Protein AF-A0A2S3QEW6-F1 (afdb_monomer_lite)

pLDDT: mean 82.01, std 15.9, range [31.94, 92.88]

Secondary structure (DSSP, 8-state):
--------S-TTEEEEEEE-TTT--EEEEEEEHHHHHHHHHH--S-HHHHHHHHHHHHHHH--S--STTS-EEE-TTTGGGTS--

Sequence (85 aa):
MAIRVNVSADTQWLRVAVQDPNSGQERWVQIDRAALNLIMQEDPRPPEIILDVVAERAMKRMPVANSEDGARVITPHNLELVWPK

Foldseek 3Di:
DDFDFDDDPPNQWTWGWDQDPVPRDTAIEIEGPVLLVVCVVVDVDDSVVVVVQLVVQLVVQPVFDPDPVRYNYHDPVCSCSRDPD

Radius of gyration: 12.16 Å; chains: 1; bounding box: 32×28×30 Å

Structure (mmCIF, N/CA/C/O backbone):
data_AF-A0A2S3QEW6-F1
#
_entry.id   AF-A0A2S3QEW6-F1
#
loop_
_atom_site.group_PDB
_atom_site.id
_atom_site.type_symbol
_atom_site.label_atom_id
_atom_site.label_alt_id
_atom_site.label_comp_id
_atom_site.label_asym_id
_atom_site.label_entity_id
_atom_site.label_seq_id
_atom_site.pdbx_PDB_ins_code
_atom_site.Cartn_x
_atom_site.Cartn_y
_atom_site.Cartn_z
_atom_site.occupancy
_atom_site.B_iso_or_equiv
_atom_site.auth_seq_id
_atom_site.auth_comp_id
_atom_site.auth_asym_id
_atom_site.auth_atom_id
_atom_site.pdbx_PDB_model_num
ATOM 1 N N . MET A 1 1 ? 2.056 17.818 1.153 1.00 33.72 1 MET A N 1
ATOM 2 C CA . MET A 1 1 ? 1.752 17.346 -0.216 1.00 33.72 1 MET A CA 1
ATOM 3 C C . MET A 1 1 ? 0.302 16.886 -0.193 1.00 33.72 1 MET A C 1
ATOM 5 O O . MET A 1 1 ? -0.055 16.222 0.765 1.00 33.72 1 MET A O 1
ATOM 9 N N . ALA A 1 2 ? -0.563 17.332 -1.108 1.00 31.94 2 ALA A N 1
ATOM 10 C CA . ALA A 1 2 ? -1.992 16.999 -1.063 1.00 31.94 2 ALA A CA 1
ATOM 11 C C . ALA A 1 2 ? -2.293 15.852 -2.038 1.00 31.94 2 ALA A C 1
ATOM 13 O O . ALA A 1 2 ? -2.052 15.996 -3.237 1.00 31.94 2 ALA A O 1
ATOM 14 N N . ILE A 1 3 ? -2.805 14.730 -1.527 1.00 43.31 3 ILE A N 1
ATOM 15 C CA . ILE A 1 3 ? -3.220 13.574 -2.332 1.00 43.31 3 ILE A CA 1
ATOM 16 C C . ILE A 1 3 ? -4.450 13.977 -3.159 1.00 43.31 3 ILE A C 1
ATOM 18 O O . ILE A 1 3 ? -5.477 14.370 -2.606 1.00 43.31 3 ILE A O 1
ATOM 22 N N . ARG A 1 4 ? -4.366 13.894 -4.492 1.00 37.75 4 ARG A N 1
ATOM 23 C CA . ARG A 1 4 ? -5.518 14.088 -5.387 1.00 37.75 4 ARG A CA 1
ATOM 24 C C . ARG A 1 4 ? -6.160 12.734 -5.677 1.00 37.75 4 ARG A C 1
ATOM 26 O O . ARG A 1 4 ? -5.624 11.952 -6.454 1.00 37.75 4 ARG A O 1
ATOM 33 N N . VAL A 1 5 ? -7.308 12.464 -5.059 1.00 41.97 5 VAL A N 1
ATOM 34 C CA . VAL A 1 5 ? -8.094 11.248 -5.314 1.00 41.97 5 VAL A CA 1
ATOM 35 C C . VAL A 1 5 ? -8.932 11.466 -6.576 1.00 41.97 5 VAL A C 1
ATOM 37 O O . VAL A 1 5 ? -9.890 12.234 -6.561 1.00 41.97 5 VAL A O 1
ATOM 40 N N . ASN A 1 6 ? -8.556 10.824 -7.684 1.00 39.53 6 ASN A N 1
ATOM 41 C CA . ASN A 1 6 ? -9.323 10.868 -8.930 1.00 39.53 6 ASN A CA 1
ATOM 42 C C . ASN A 1 6 ? -10.358 9.729 -8.914 1.00 39.53 6 ASN A C 1
ATOM 44 O O . ASN A 1 6 ? -9.989 8.557 -8.835 1.00 39.53 6 ASN A O 1
ATOM 48 N N . VAL A 1 7 ? -11.649 10.069 -8.920 1.00 43.66 7 VAL A N 1
ATOM 49 C CA . VAL A 1 7 ? -12.760 9.108 -8.813 1.00 43.66 7 VAL A CA 1
ATOM 50 C C . VAL A 1 7 ? -12.952 8.417 -10.169 1.00 43.66 7 VAL A C 1
ATOM 52 O O . VAL A 1 7 ? -13.661 8.917 -11.035 1.00 43.66 7 VAL A O 1
ATOM 55 N N . SER A 1 8 ? -12.263 7.291 -10.371 1.00 40.69 8 SER A N 1
ATOM 56 C CA . SER A 1 8 ? -12.468 6.386 -11.512 1.00 40.69 8 SER A CA 1
ATOM 57 C C . SER A 1 8 ? -13.674 5.466 -11.271 1.00 40.69 8 SER A C 1
ATOM 59 O O . SER A 1 8 ? -14.000 5.157 -10.125 1.00 40.69 8 SER A O 1
ATOM 61 N N . ALA A 1 9 ? -14.320 5.023 -12.354 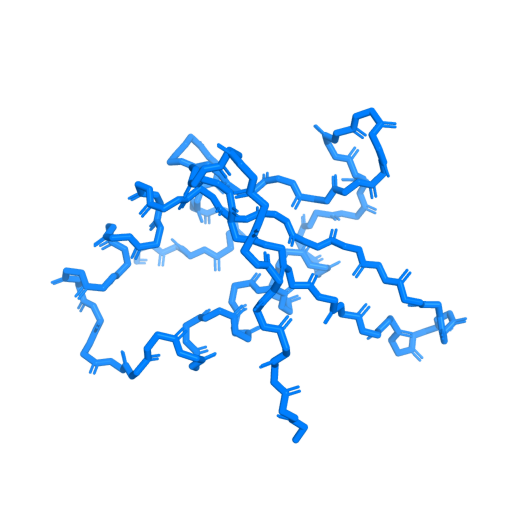1.00 46.28 9 ALA A N 1
ATOM 62 C CA . ALA A 1 9 ? -15.553 4.227 -12.371 1.00 46.28 9 ALA A CA 1
ATOM 63 C C . ALA A 1 9 ? -15.438 2.822 -11.734 1.00 46.28 9 ALA A C 1
ATOM 65 O O . ALA A 1 9 ? -16.464 2.215 -11.442 1.00 46.28 9 ALA A O 1
ATOM 66 N N . ASP A 1 10 ? -14.223 2.348 -11.438 1.00 54.50 10 ASP A N 1
ATOM 67 C CA . ASP A 1 10 ? -13.976 1.210 -10.546 1.00 54.50 10 ASP A CA 1
ATOM 68 C C . ASP A 1 10 ? -13.651 1.721 -9.141 1.00 54.50 10 ASP A C 1
ATOM 70 O O . ASP A 1 10 ? -12.499 1.987 -8.787 1.00 54.50 10 ASP A O 1
ATOM 74 N N . THR A 1 11 ? -14.681 1.859 -8.305 1.00 63.09 11 THR A N 1
ATOM 75 C CA . THR A 1 11 ? -14.540 2.379 -6.937 1.00 63.09 11 THR A CA 1
ATOM 76 C C . THR A 1 11 ? -13.696 1.489 -6.023 1.00 63.09 11 THR A C 1
ATOM 78 O O . THR A 1 11 ? -13.416 1.900 -4.902 1.00 63.09 11 THR A O 1
ATOM 81 N N . GLN A 1 12 ? -13.306 0.284 -6.449 1.00 82.19 12 GLN A N 1
ATOM 82 C CA . GLN A 1 12 ? -12.573 -0.683 -5.627 1.00 82.19 12 GLN A CA 1
ATOM 83 C C . GLN A 1 12 ? -11.137 -0.240 -5.308 1.00 82.19 12 GLN A C 1
ATOM 85 O O . GLN A 1 12 ? -10.638 -0.535 -4.222 1.00 82.19 12 GLN A O 1
ATOM 90 N N . TRP A 1 13 ? -10.489 0.499 -6.212 1.00 86.94 13 TRP A N 1
ATOM 91 C CA . TRP A 1 13 ? -9.062 0.806 -6.114 1.00 86.94 13 TRP A CA 1
ATOM 92 C C . TRP A 1 13 ? -8.802 2.281 -5.817 1.00 86.94 13 TRP A C 1
ATOM 94 O O . TRP A 1 13 ? -9.272 3.175 -6.519 1.00 86.94 13 TRP A O 1
ATOM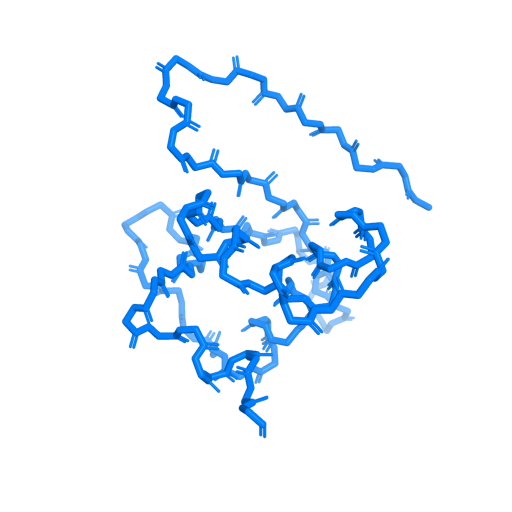 104 N N . LEU A 1 14 ? -7.979 2.539 -4.806 1.00 88.44 14 LEU A N 1
ATOM 105 C CA . LEU A 1 14 ? -7.431 3.858 -4.510 1.00 88.44 14 LEU A CA 1
ATOM 106 C C . LEU A 1 14 ? -6.030 3.962 -5.117 1.00 88.44 14 LEU A C 1
ATOM 108 O O . LEU A 1 14 ? -5.137 3.210 -4.736 1.00 88.44 14 LEU A O 1
ATOM 112 N N . ARG A 1 15 ? -5.836 4.880 -6.071 1.00 88.44 15 ARG A N 1
ATOM 113 C CA . ARG A 1 15 ? -4.525 5.162 -6.680 1.00 88.44 15 ARG A CA 1
ATOM 114 C C . ARG A 1 15 ? -3.808 6.281 -5.927 1.00 88.44 15 ARG A C 1
ATOM 116 O O . ARG A 1 15 ? -4.344 7.378 -5.799 1.00 88.44 15 ARG A O 1
ATOM 123 N N . VAL A 1 16 ? -2.579 6.007 -5.505 1.00 88.50 16 VAL A N 1
ATOM 124 C CA . VAL A 1 16 ? -1.659 6.951 -4.866 1.00 88.50 16 VAL A CA 1
ATOM 125 C C . VAL A 1 16 ? -0.409 7.072 -5.732 1.00 88.50 16 VAL A C 1
ATOM 127 O O . VAL A 1 16 ? 0.224 6.070 -6.072 1.00 88.50 16 VAL A O 1
ATOM 130 N N . ALA A 1 17 ? -0.069 8.303 -6.102 1.00 88.25 17 ALA A N 1
ATOM 131 C CA . ALA A 1 17 ? 1.211 8.622 -6.714 1.00 88.25 17 ALA A CA 1
ATOM 132 C C . ALA A 1 17 ? 2.284 8.740 -5.631 1.00 88.25 17 ALA A C 1
ATOM 134 O O . ALA A 1 17 ? 2.107 9.480 -4.663 1.00 88.25 17 ALA A O 1
ATOM 135 N N . VAL A 1 18 ? 3.403 8.047 -5.812 1.00 87.44 18 VAL A N 1
ATOM 136 C CA . VAL A 1 18 ? 4.565 8.133 -4.928 1.00 87.44 18 VAL A CA 1
ATOM 137 C C . VAL A 1 18 ? 5.776 8.513 -5.754 1.00 87.44 18 VAL A C 1
ATOM 139 O O . VAL A 1 18 ? 6.110 7.850 -6.736 1.00 87.44 18 VAL A O 1
ATOM 142 N N . GLN A 1 19 ? 6.459 9.573 -5.341 1.00 84.81 19 GLN A N 1
ATOM 143 C CA . GLN A 1 19 ? 7.718 9.956 -5.954 1.00 84.81 19 GLN A CA 1
ATOM 144 C C . GLN A 1 19 ? 8.831 9.054 -5.418 1.00 84.81 19 GLN A C 1
ATOM 146 O O . GLN A 1 19 ? 9.065 9.000 -4.211 1.00 84.81 19 GLN A O 1
ATOM 151 N N . ASP A 1 20 ? 9.513 8.327 -6.302 1.00 79.38 20 ASP A N 1
ATOM 152 C CA . ASP A 1 20 ? 10.681 7.540 -5.918 1.00 79.38 20 ASP A CA 1
ATOM 153 C C . ASP A 1 20 ? 11.865 8.487 -5.658 1.00 79.38 20 ASP A C 1
ATOM 155 O O . ASP A 1 20 ? 12.337 9.137 -6.597 1.00 79.38 20 ASP A O 1
ATOM 159 N N . PRO A 1 21 ? 12.384 8.572 -4.420 1.00 76.38 21 PRO A N 1
ATOM 160 C CA . PRO A 1 21 ? 13.469 9.491 -4.092 1.00 76.38 21 PRO A CA 1
ATOM 161 C C . PRO A 1 21 ? 14.782 9.149 -4.808 1.00 76.38 21 PRO A C 1
ATOM 163 O O . PRO A 1 21 ? 15.623 10.027 -4.971 1.00 76.38 21 PRO A O 1
ATOM 166 N N . ASN A 1 22 ? 14.969 7.898 -5.249 1.00 78.44 22 ASN A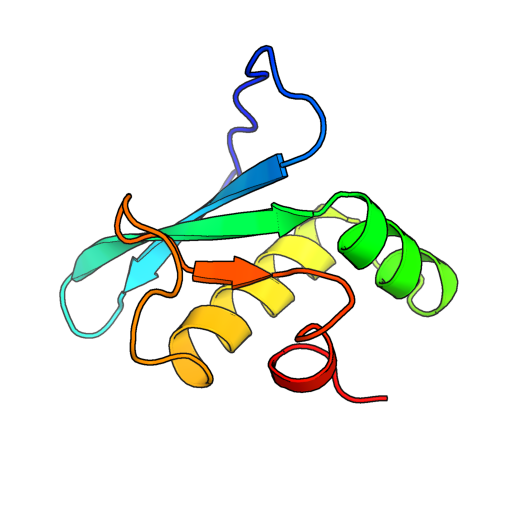 N 1
ATOM 167 C CA . ASN A 1 22 ? 16.207 7.467 -5.901 1.00 78.44 22 ASN A CA 1
ATOM 168 C C . ASN A 1 22 ? 16.211 7.743 -7.407 1.00 78.44 22 ASN A C 1
ATOM 170 O O . ASN A 1 22 ? 17.260 8.026 -7.978 1.00 78.44 22 ASN A O 1
ATOM 174 N N . SER A 1 23 ? 15.053 7.620 -8.062 1.00 78.06 23 SER A N 1
ATOM 175 C CA . SER A 1 23 ? 14.934 7.782 -9.518 1.00 78.06 23 SER A CA 1
ATOM 176 C C . SER A 1 23 ? 14.270 9.093 -9.941 1.00 78.06 23 SER A C 1
ATOM 178 O O . SER A 1 23 ? 14.305 9.437 -11.120 1.00 78.06 23 SER A O 1
ATOM 180 N N . GLY A 1 24 ? 13.639 9.815 -9.009 1.00 78.50 24 GLY A N 1
ATOM 181 C CA . GLY A 1 24 ? 12.823 10.998 -9.291 1.00 78.50 24 GLY A CA 1
ATOM 182 C C . GLY A 1 24 ? 11.539 10.698 -10.072 1.00 78.50 24 GLY A C 1
ATOM 183 O O . GLY A 1 24 ? 10.772 11.621 -10.342 1.00 78.50 24 GLY A O 1
ATOM 184 N N . GLN A 1 25 ? 11.295 9.434 -10.432 1.00 83.75 25 GLN A N 1
ATOM 185 C CA . GLN A 1 25 ? 10.133 9.012 -11.202 1.00 83.75 25 GLN A CA 1
ATOM 186 C C . GLN A 1 25 ? 8.911 8.845 -10.303 1.00 83.75 25 GLN A C 1
ATOM 188 O O . GLN A 1 25 ? 8.994 8.333 -9.184 1.00 83.75 25 GLN A O 1
ATOM 193 N N . GLU A 1 26 ? 7.757 9.240 -10.828 1.00 84.81 26 GLU A N 1
ATOM 194 C CA . GLU A 1 26 ? 6.470 8.965 -10.207 1.00 84.81 26 GLU A CA 1
ATOM 195 C C . GLU A 1 26 ? 6.105 7.495 -10.433 1.00 84.81 26 GLU A C 1
ATOM 197 O O . GLU A 1 26 ? 6.129 6.990 -11.558 1.00 84.81 26 GLU A O 1
ATOM 202 N N . ARG A 1 27 ? 5.794 6.788 -9.348 1.00 86.69 27 ARG A N 1
ATOM 203 C CA . ARG A 1 27 ? 5.295 5.415 -9.381 1.00 86.69 27 ARG A CA 1
ATOM 204 C C . ARG A 1 27 ? 3.913 5.355 -8.763 1.00 86.69 27 ARG A C 1
ATOM 206 O O . ARG A 1 27 ? 3.578 6.128 -7.871 1.00 86.69 27 ARG A O 1
ATOM 213 N N . TRP A 1 28 ? 3.128 4.385 -9.210 1.00 89.62 28 TRP A N 1
ATOM 214 C CA . TRP A 1 28 ? 1.756 4.217 -8.754 1.00 89.62 28 TRP A CA 1
ATOM 215 C C . TRP A 1 28 ? 1.644 3.084 -7.746 1.00 89.62 28 TRP A C 1
ATOM 217 O O . TRP A 1 28 ? 2.147 1.977 -7.965 1.00 89.62 28 TRP A O 1
ATOM 227 N N . VAL A 1 29 ? 0.934 3.359 -6.659 1.00 90.69 29 VAL A N 1
ATOM 228 C CA . VAL A 1 29 ? 0.450 2.359 -5.711 1.00 90.69 29 VAL A CA 1
ATOM 229 C C . VAL A 1 29 ? -1.072 2.336 -5.798 1.0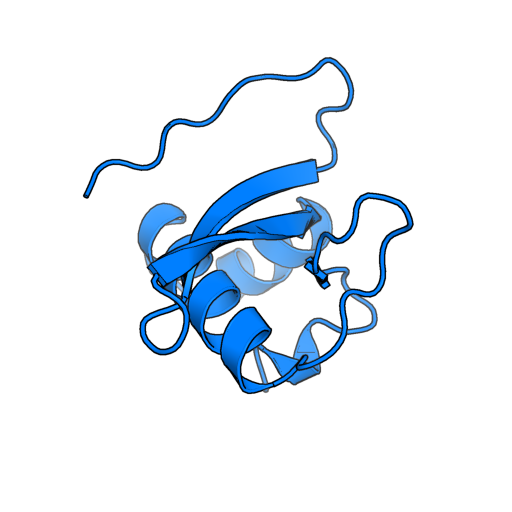0 90.69 29 VAL A C 1
ATOM 231 O O . VAL A 1 29 ? -1.725 3.374 -5.794 1.00 90.69 29 VAL A O 1
ATOM 234 N N . GLN A 1 30 ? -1.640 1.148 -5.925 1.00 92.56 30 GLN A N 1
ATOM 235 C CA . GLN A 1 30 ? -3.072 0.888 -5.912 1.00 92.56 30 GLN A CA 1
ATOM 236 C C . GLN A 1 30 ? -3.404 0.137 -4.635 1.00 92.56 30 GLN A C 1
ATOM 238 O O . GLN A 1 30 ? -2.774 -0.871 -4.344 1.00 92.56 30 GLN A O 1
ATOM 243 N N . ILE A 1 31 ? -4.379 0.612 -3.872 1.00 92.31 31 ILE A N 1
ATOM 244 C CA . ILE A 1 31 ? -4.802 -0.020 -2.623 1.00 92.31 31 ILE A CA 1
ATOM 245 C C . ILE A 1 31 ? -6.268 -0.410 -2.762 1.00 92.31 31 ILE A C 1
ATOM 247 O O . ILE A 1 31 ? -7.105 0.430 -3.096 1.00 92.31 31 ILE A O 1
ATOM 251 N N . ASP A 1 32 ? -6.571 -1.684 -2.521 1.00 92.31 32 ASP A N 1
ATOM 252 C CA . ASP A 1 32 ? -7.945 -2.167 -2.426 1.00 92.31 32 ASP A CA 1
ATOM 253 C C . ASP A 1 32 ? -8.628 -1.508 -1.221 1.00 92.31 32 ASP A C 1
ATOM 255 O O . ASP A 1 32 ? -8.090 -1.512 -0.107 1.00 92.31 32 ASP A O 1
ATOM 259 N N . ARG A 1 33 ? -9.837 -0.975 -1.406 1.00 90.25 33 ARG A N 1
ATOM 260 C CA . ARG A 1 33 ? -10.642 -0.451 -0.295 1.00 90.25 33 ARG A CA 1
ATOM 261 C C . ARG A 1 33 ? -10.868 -1.476 0.811 1.00 90.25 33 ARG A C 1
ATOM 263 O O . ARG A 1 33 ? -10.908 -1.084 1.972 1.00 90.25 33 ARG A O 1
ATOM 270 N N . ALA A 1 34 ? -10.990 -2.762 0.489 1.00 91.25 34 ALA A N 1
ATOM 271 C CA . ALA A 1 34 ? -11.095 -3.815 1.494 1.00 91.25 34 ALA A CA 1
ATOM 272 C C . ALA A 1 34 ? -9.838 -3.878 2.377 1.00 91.25 34 ALA A C 1
ATOM 274 O O . ALA A 1 34 ? -9.955 -3.970 3.596 1.00 91.25 34 ALA A O 1
ATOM 275 N N . ALA A 1 35 ? -8.646 -3.755 1.786 1.00 91.81 35 ALA A N 1
ATOM 276 C CA . ALA A 1 35 ? -7.393 -3.714 2.536 1.00 91.81 35 ALA A CA 1
ATOM 277 C C . ALA A 1 35 ? -7.285 -2.446 3.396 1.00 91.81 35 ALA A C 1
ATOM 279 O O . ALA A 1 35 ? -6.901 -2.527 4.560 1.00 91.81 35 ALA A O 1
ATOM 280 N N . LEU A 1 36 ? -7.680 -1.287 2.855 1.00 91.81 36 LEU A N 1
ATOM 281 C CA . LEU A 1 36 ? -7.710 -0.038 3.621 1.00 91.81 36 LEU A CA 1
ATOM 282 C C . LEU A 1 36 ? -8.671 -0.128 4.817 1.00 91.81 36 LEU A C 1
ATOM 284 O O . LEU A 1 36 ? -8.311 0.268 5.922 1.00 91.81 36 LEU A O 1
ATOM 288 N N . ASN A 1 37 ? -9.865 -0.686 4.611 1.00 92.00 37 ASN A N 1
ATOM 289 C CA . ASN A 1 37 ? -10.858 -0.854 5.670 1.00 92.00 37 ASN A CA 1
ATOM 290 C C . ASN A 1 37 ? -10.355 -1.769 6.793 1.00 92.00 37 ASN A C 1
ATOM 292 O O . ASN A 1 37 ? -10.657 -1.498 7.950 1.00 92.00 37 ASN A O 1
ATOM 296 N N . LEU A 1 38 ? -9.584 -2.817 6.476 1.00 92.56 38 LEU A N 1
ATOM 297 C CA . LEU A 1 38 ? -8.959 -3.671 7.492 1.00 92.56 38 LEU A CA 1
ATOM 298 C C . LEU A 1 38 ? -7.985 -2.875 8.366 1.00 92.56 38 LEU A C 1
ATOM 300 O O . LEU A 1 38 ? -8.060 -2.965 9.586 1.00 92.56 38 LEU A O 1
ATOM 304 N N . ILE A 1 39 ? -7.134 -2.037 7.762 1.00 92.88 39 ILE A N 1
ATOM 305 C CA . ILE A 1 39 ? -6.213 -1.187 8.531 1.00 92.88 39 ILE A CA 1
ATOM 306 C C . ILE A 1 39 ? -6.991 -0.211 9.420 1.00 92.88 39 ILE A C 1
ATOM 308 O O . ILE A 1 39 ? -6.687 -0.075 10.599 1.00 92.88 39 ILE A O 1
ATOM 312 N N . MET A 1 40 ? -8.010 0.456 8.872 1.00 91.88 40 MET A N 1
ATOM 313 C CA . MET A 1 40 ? -8.795 1.464 9.597 1.00 91.88 40 MET A CA 1
ATOM 314 C C . MET A 1 40 ? -9.613 0.895 10.767 1.00 91.88 40 MET A C 1
ATOM 316 O O . MET A 1 40 ? -10.032 1.650 11.639 1.00 91.88 40 MET A O 1
ATOM 320 N N . GLN A 1 41 ? -9.877 -0.415 10.789 1.00 92.12 41 GLN A N 1
ATOM 321 C CA . GLN A 1 41 ? -10.513 -1.072 11.937 1.00 92.12 41 GLN A CA 1
ATOM 322 C C . GLN A 1 41 ? -9.557 -1.212 13.126 1.00 92.12 41 GLN A C 1
ATOM 324 O O . GLN A 1 41 ? -10.006 -1.228 14.271 1.00 92.12 41 GLN A O 1
ATOM 329 N N . GLU A 1 42 ? -8.257 -1.322 12.858 1.00 89.62 42 GLU A N 1
ATOM 330 C CA . GLU A 1 42 ? -7.221 -1.556 13.867 1.00 89.62 42 GLU A CA 1
ATOM 331 C C . GLU A 1 42 ? -6.481 -0.267 14.250 1.00 89.62 42 GLU A C 1
ATOM 333 O O . GLU A 1 42 ? -6.025 -0.123 15.385 1.00 89.62 42 GLU A O 1
ATOM 338 N N . ASP A 1 43 ? -6.377 0.686 13.322 1.00 90.25 43 ASP A N 1
ATOM 339 C CA . ASP A 1 43 ? -5.610 1.915 13.483 1.00 90.25 43 ASP A CA 1
ATOM 340 C C . ASP A 1 43 ? -6.510 3.166 13.444 1.00 90.25 43 ASP A C 1
ATOM 342 O O . ASP A 1 43 ? -7.204 3.393 12.451 1.00 90.25 43 ASP A O 1
ATOM 346 N N . PRO A 1 44 ? -6.488 4.022 14.487 1.00 91.25 44 PRO A N 1
ATOM 347 C CA . PRO A 1 44 ? -7.355 5.196 14.576 1.00 91.25 44 PRO A CA 1
ATOM 348 C C . PRO A 1 44 ? -6.866 6.399 13.752 1.00 91.25 44 PRO A C 1
ATOM 350 O O . PRO A 1 44 ? -7.488 7.464 13.802 1.00 91.25 44 PRO A O 1
ATOM 353 N N . ARG A 1 45 ? -5.726 6.301 13.053 1.00 91.06 45 ARG A N 1
ATOM 354 C CA . ARG A 1 45 ? -5.188 7.416 12.264 1.00 91.06 45 ARG A CA 1
ATOM 355 C C . ARG A 1 45 ? -6.095 7.753 11.070 1.00 91.06 45 ARG A C 1
ATOM 357 O O . ARG A 1 45 ? -6.775 6.881 10.534 1.00 91.06 45 ARG A O 1
ATOM 364 N N . PRO A 1 46 ? -6.069 9.015 10.602 1.00 90.44 46 PRO A N 1
ATOM 365 C CA . PRO A 1 46 ? -6.777 9.416 9.395 1.00 90.44 46 PRO A CA 1
ATOM 366 C C . PRO A 1 46 ? -6.383 8.572 8.168 1.00 90.44 46 PRO A C 1
ATOM 368 O O . PRO A 1 46 ? -5.202 8.221 8.029 1.00 90.44 46 PRO A O 1
ATOM 371 N N . PRO A 1 47 ? -7.326 8.294 7.247 1.00 87.31 47 PRO A N 1
ATOM 372 C CA . PRO A 1 47 ? -7.068 7.516 6.037 1.00 87.31 47 PRO A CA 1
ATOM 373 C C . PRO A 1 47 ? -5.913 8.058 5.195 1.00 87.31 47 PRO A C 1
ATOM 375 O O . PRO A 1 47 ? -5.172 7.277 4.608 1.00 87.31 47 PRO A O 1
ATOM 378 N N . GLU A 1 48 ? -5.720 9.376 5.154 1.00 87.19 48 GLU A N 1
ATOM 379 C CA . GLU A 1 48 ? -4.637 10.018 4.407 1.00 87.19 48 GLU A CA 1
ATOM 380 C C . GLU A 1 48 ? -3.264 9.577 4.928 1.00 87.19 48 GLU A C 1
ATOM 382 O O . GLU A 1 48 ? -2.390 9.218 4.144 1.00 87.19 48 GLU A O 1
ATOM 387 N N . ILE A 1 49 ? -3.104 9.510 6.256 1.00 89.38 49 ILE A N 1
ATOM 388 C CA . ILE A 1 49 ? -1.858 9.058 6.889 1.00 89.38 49 ILE A CA 1
ATOM 389 C C . ILE A 1 49 ? -1.637 7.567 6.629 1.00 89.38 49 ILE A C 1
ATOM 391 O O . ILE A 1 49 ? -0.512 7.137 6.376 1.00 89.38 49 ILE A O 1
ATOM 395 N N . ILE A 1 50 ? -2.702 6.764 6.688 1.00 91.31 50 ILE A N 1
ATOM 396 C CA . ILE A 1 50 ? -2.622 5.328 6.400 1.00 91.31 50 ILE A CA 1
ATOM 397 C C . ILE A 1 50 ? -2.175 5.103 4.951 1.00 91.31 50 ILE A C 1
ATOM 399 O O . ILE A 1 50 ? -1.271 4.303 4.709 1.00 91.31 50 ILE A O 1
ATOM 403 N N . LEU A 1 51 ? -2.767 5.829 4.000 1.00 91.31 51 LEU A N 1
ATOM 404 C CA . LEU A 1 51 ? -2.430 5.744 2.580 1.00 91.31 51 LEU A CA 1
ATOM 405 C C . LEU A 1 51 ? -0.964 6.100 2.321 1.00 91.31 51 LEU A C 1
ATOM 407 O O . LEU A 1 51 ? -0.288 5.338 1.632 1.00 91.31 51 LEU A O 1
ATOM 411 N N . ASP A 1 52 ? -0.461 7.187 2.911 1.00 90.25 52 ASP A N 1
ATOM 412 C CA . ASP A 1 52 ? 0.946 7.584 2.780 1.00 90.25 52 ASP A CA 1
ATOM 413 C C . ASP A 1 52 ? 1.887 6.489 3.305 1.00 90.25 52 ASP A C 1
ATOM 415 O O . ASP A 1 52 ? 2.795 6.047 2.599 1.00 90.25 52 ASP A O 1
ATOM 419 N N . VAL A 1 53 ? 1.627 5.965 4.509 1.00 91.56 53 VAL A N 1
ATOM 420 C CA . VAL A 1 53 ? 2.472 4.923 5.116 1.00 91.56 53 VAL A CA 1
ATOM 421 C C . VAL A 1 53 ? 2.451 3.633 4.296 1.00 91.56 53 VAL A C 1
ATOM 423 O O . VAL A 1 53 ? 3.500 3.017 4.079 1.00 91.56 53 VAL A O 1
ATOM 426 N N . VAL A 1 54 ? 1.275 3.200 3.839 1.00 92.56 54 VAL A N 1
ATOM 427 C CA . VAL A 1 54 ? 1.140 2.003 2.999 1.00 92.56 54 VAL A CA 1
ATOM 428 C C . VAL A 1 54 ? 1.879 2.199 1.679 1.00 92.56 54 VAL A C 1
ATOM 430 O O . VAL A 1 54 ? 2.607 1.302 1.254 1.00 92.56 54 VAL A O 1
ATOM 433 N N . ALA A 1 55 ? 1.747 3.366 1.050 1.00 91.19 55 ALA A N 1
ATOM 434 C CA . ALA A 1 55 ? 2.366 3.657 -0.233 1.00 91.19 55 ALA A CA 1
ATOM 435 C C . ALA A 1 55 ? 3.903 3.726 -0.137 1.00 91.19 55 ALA A C 1
ATOM 437 O O . ALA A 1 55 ? 4.602 3.105 -0.944 1.00 91.19 55 ALA A O 1
ATOM 438 N N . GLU A 1 56 ? 4.447 4.376 0.895 1.00 89.50 56 GLU A N 1
ATOM 439 C CA . GLU A 1 56 ? 5.889 4.391 1.170 1.00 89.50 56 GLU A CA 1
ATOM 440 C C . GLU A 1 56 ? 6.440 2.983 1.431 1.00 89.50 56 GLU A C 1
ATOM 442 O O . GLU A 1 56 ? 7.473 2.576 0.883 1.00 89.50 56 GLU A O 1
ATOM 447 N N . ARG A 1 57 ? 5.740 2.194 2.253 1.00 91.62 57 ARG A N 1
ATOM 448 C CA . ARG A 1 57 ? 6.157 0.822 2.554 1.00 91.62 57 ARG A CA 1
ATOM 449 C C . ARG A 1 57 ? 6.048 -0.087 1.340 1.00 91.62 57 ARG A C 1
ATOM 451 O O . ARG A 1 57 ? 6.948 -0.903 1.151 1.00 91.62 57 ARG A O 1
ATOM 458 N N . ALA A 1 58 ? 5.032 0.076 0.495 1.00 91.06 58 ALA A N 1
ATOM 459 C CA . ALA A 1 58 ? 4.908 -0.649 -0.767 1.00 91.06 58 ALA A CA 1
ATOM 460 C C . ALA A 1 58 ? 6.120 -0.387 -1.665 1.00 91.06 58 ALA A C 1
ATOM 462 O O . ALA A 1 58 ? 6.728 -1.324 -2.177 1.00 91.06 58 ALA A O 1
ATOM 463 N N . MET A 1 59 ? 6.545 0.869 -1.788 1.00 88.25 59 MET A N 1
ATOM 464 C CA . MET A 1 59 ? 7.736 1.228 -2.562 1.00 88.25 59 MET A CA 1
ATOM 465 C C . MET A 1 59 ? 9.016 0.581 -2.020 1.00 88.25 59 MET A C 1
ATOM 467 O O . MET A 1 59 ? 9.866 0.158 -2.803 1.00 88.25 59 MET A O 1
ATOM 471 N N . LYS A 1 60 ? 9.140 0.451 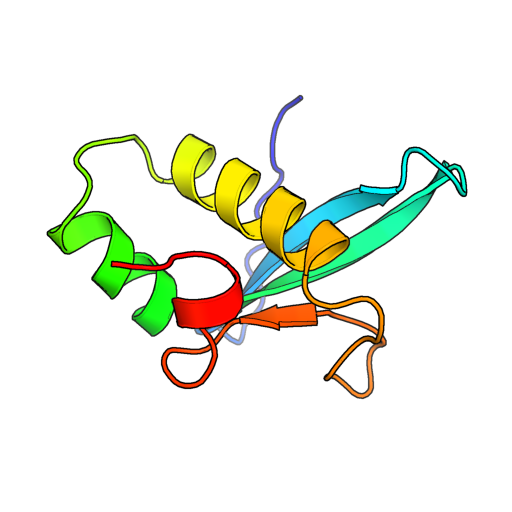-0.694 1.00 88.44 60 LYS A N 1
ATOM 472 C CA . LYS A 1 60 ? 10.309 -0.153 -0.036 1.00 88.44 60 LYS A CA 1
ATOM 473 C C . LYS A 1 60 ? 10.308 -1.686 -0.048 1.00 88.44 60 LYS A C 1
ATOM 475 O O . LYS A 1 60 ? 11.367 -2.296 -0.164 1.00 88.44 60 LYS A O 1
ATOM 480 N N . ARG A 1 61 ? 9.148 -2.313 0.151 1.00 88.62 61 ARG A N 1
ATOM 481 C CA . ARG A 1 61 ? 9.001 -3.765 0.368 1.00 88.62 61 ARG A CA 1
ATOM 482 C C . ARG A 1 61 ? 8.639 -4.524 -0.906 1.00 88.62 61 ARG A C 1
ATOM 484 O O . ARG A 1 61 ? 8.888 -5.721 -0.972 1.00 88.62 61 ARG A O 1
ATOM 491 N N . MET A 1 62 ? 8.103 -3.838 -1.916 1.00 88.56 62 MET A N 1
ATOM 492 C CA . MET A 1 62 ? 7.722 -4.414 -3.206 1.00 88.56 62 MET A CA 1
ATOM 493 C C . MET A 1 62 ? 8.557 -3.759 -4.316 1.00 88.56 62 MET A C 1
ATOM 495 O O . MET A 1 62 ? 8.125 -2.790 -4.940 1.00 88.56 62 MET A O 1
ATOM 499 N N . PRO A 1 63 ? 9.791 -4.225 -4.575 1.00 78.88 63 PRO A N 1
ATOM 500 C CA . PRO A 1 63 ? 10.670 -3.585 -5.557 1.00 78.88 63 PRO A CA 1
ATOM 501 C C . PRO A 1 63 ? 10.134 -3.701 -6.990 1.00 78.88 63 PRO A C 1
ATOM 503 O O . PRO A 1 63 ? 10.338 -2.788 -7.789 1.00 78.88 63 PRO A O 1
ATOM 506 N N . VAL A 1 64 ? 9.390 -4.768 -7.290 1.00 82.88 64 VAL A N 1
ATOM 507 C CA . VAL A 1 64 ? 8.787 -5.033 -8.601 1.00 82.88 64 VAL A CA 1
ATOM 508 C C . VAL A 1 64 ? 7.285 -4.761 -8.535 1.00 82.88 64 VAL A C 1
ATOM 510 O O . VAL A 1 64 ? 6.625 -5.133 -7.566 1.00 82.88 64 VAL A O 1
ATOM 513 N N . ALA A 1 65 ? 6.756 -4.080 -9.552 1.00 82.94 65 ALA A N 1
ATOM 514 C CA . ALA A 1 65 ? 5.320 -3.878 -9.701 1.00 82.94 65 ALA A CA 1
ATOM 515 C C . ALA A 1 65 ? 4.609 -5.218 -9.950 1.00 82.94 65 ALA A C 1
ATOM 517 O O . ALA A 1 65 ? 5.125 -6.073 -10.663 1.00 82.94 65 ALA A O 1
ATOM 518 N N . ASN A 1 66 ? 3.425 -5.390 -9.368 1.00 82.75 66 ASN A N 1
ATOM 519 C CA . ASN A 1 66 ? 2.610 -6.606 -9.461 1.00 82.75 66 ASN A CA 1
ATOM 520 C C . ASN A 1 66 ? 1.297 -6.377 -10.233 1.00 82.75 66 ASN A C 1
ATOM 522 O O . ASN A 1 66 ? 0.352 -7.142 -10.070 1.00 82.75 66 ASN A O 1
ATOM 526 N N . SER A 1 67 ? 1.244 -5.327 -11.055 1.00 83.56 67 SER A N 1
ATOM 527 C CA . SER A 1 67 ? 0.175 -5.044 -12.019 1.00 83.56 67 SER A CA 1
ATOM 528 C C . SER A 1 67 ? 0.754 -4.867 -13.418 1.00 83.56 67 SER A C 1
ATOM 530 O O . SER A 1 67 ? 1.886 -4.397 -13.563 1.00 83.56 67 SER A O 1
ATOM 532 N N . GLU A 1 68 ? -0.040 -5.199 -14.437 1.00 76.31 68 GLU A N 1
ATOM 533 C CA . GLU A 1 68 ? 0.283 -4.987 -15.855 1.00 76.31 68 GLU A CA 1
ATOM 534 C C . GLU A 1 68 ? 0.526 -3.502 -16.180 1.00 76.31 68 GLU A C 1
ATOM 536 O O . GLU A 1 68 ? 1.379 -3.182 -17.003 1.00 76.31 68 GLU A O 1
ATOM 541 N N . ASP A 1 69 ? -0.122 -2.590 -15.445 1.00 79.50 69 ASP A N 1
ATOM 542 C CA . ASP A 1 69 ? 0.050 -1.134 -15.565 1.00 79.50 69 ASP A CA 1
ATOM 543 C C . ASP A 1 69 ? 1.359 -0.611 -14.930 1.00 79.50 69 ASP A C 1
ATOM 545 O O . ASP A 1 69 ? 1.584 0.599 -14.846 1.00 79.50 69 ASP A O 1
ATOM 549 N N . GLY A 1 70 ? 2.201 -1.491 -14.379 1.00 81.12 70 GLY A N 1
ATOM 550 C CA . GLY A 1 70 ? 3.400 -1.096 -13.633 1.00 81.12 70 GLY A CA 1
ATOM 551 C C . GLY A 1 70 ? 3.108 -0.511 -12.242 1.00 81.12 70 GLY A C 1
ATOM 552 O O . GLY A 1 70 ? 3.999 0.059 -11.605 1.00 81.12 70 GLY A O 1
ATOM 553 N N . ALA A 1 71 ? 1.878 -0.670 -11.744 1.00 85.31 71 ALA A N 1
ATOM 554 C CA . ALA A 1 71 ? 1.487 -0.275 -10.395 1.00 85.31 71 ALA A CA 1
ATOM 555 C C . ALA A 1 71 ? 1.813 -1.357 -9.350 1.00 85.31 71 ALA A C 1
ATOM 557 O O . ALA A 1 71 ? 1.833 -2.557 -9.632 1.00 85.31 71 ALA A O 1
ATOM 558 N N . ARG A 1 72 ? 2.038 -0.928 -8.106 1.00 90.06 72 ARG A N 1
ATOM 559 C CA . ARG A 1 72 ? 2.071 -1.822 -6.940 1.00 90.06 72 ARG A CA 1
ATOM 560 C C . ARG A 1 72 ? 0.669 -1.942 -6.371 1.00 90.06 72 ARG A C 1
ATOM 562 O O . ARG A 1 72 ? 0.137 -0.955 -5.883 1.00 90.06 72 ARG A O 1
ATOM 569 N N . VAL A 1 73 ? 0.085 -3.124 -6.429 1.00 90.75 73 VAL A N 1
ATOM 570 C CA . VAL A 1 73 ? -1.272 -3.406 -5.967 1.00 90.75 73 VAL A CA 1
ATOM 571 C C . VAL A 1 73 ? -1.220 -4.028 -4.581 1.00 90.75 73 VAL A C 1
ATOM 573 O O . VAL A 1 73 ? -0.633 -5.098 -4.388 1.00 90.75 73 VAL A O 1
ATOM 576 N N . ILE A 1 74 ? -1.857 -3.355 -3.632 1.00 92.69 74 ILE A N 1
ATOM 577 C CA . ILE A 1 74 ? -2.080 -3.797 -2.265 1.00 92.69 74 ILE A CA 1
ATOM 578 C C . ILE A 1 74 ? -3.508 -4.317 -2.163 1.00 92.69 74 ILE A C 1
ATOM 580 O O . ILE A 1 74 ? -4.474 -3.610 -2.436 1.00 92.69 74 ILE A O 1
ATOM 584 N N . THR A 1 75 ? -3.618 -5.567 -1.751 1.00 91.88 75 THR A N 1
ATOM 585 C CA . THR A 1 75 ? -4.851 -6.323 -1.545 1.00 91.88 75 THR A CA 1
ATOM 586 C C . THR A 1 75 ? -4.821 -6.912 -0.135 1.00 91.88 75 THR A C 1
ATOM 588 O O . THR A 1 75 ? -3.753 -6.952 0.483 1.00 91.88 75 THR A O 1
ATOM 591 N N . PRO A 1 76 ? -5.935 -7.451 0.383 1.00 91.19 76 PRO A N 1
ATOM 592 C CA . PRO A 1 76 ? -5.910 -8.164 1.658 1.00 91.19 76 PRO A CA 1
ATOM 593 C C . PRO A 1 76 ? -4.882 -9.311 1.706 1.00 91.19 76 PRO A C 1
ATOM 595 O O . PRO A 1 76 ? -4.330 -9.589 2.764 1.00 91.19 76 PRO A O 1
ATOM 598 N N . HIS A 1 77 ? -4.570 -9.940 0.565 1.00 89.50 77 HIS A N 1
ATOM 599 C CA . HIS A 1 77 ? -3.646 -11.078 0.488 1.00 89.50 77 HIS A CA 1
ATOM 600 C C . HIS A 1 77 ? -2.175 -10.721 0.705 1.00 89.50 77 HIS A C 1
ATOM 602 O O . HIS A 1 77 ? -1.401 -11.575 1.118 1.00 89.50 77 HIS A O 1
ATOM 608 N N . ASN A 1 78 ? -1.771 -9.491 0.390 1.00 90.25 78 ASN A N 1
ATOM 609 C CA . ASN A 1 78 ? -0.383 -9.040 0.510 1.00 90.25 78 ASN A CA 1
ATOM 610 C C . ASN A 1 78 ? -0.240 -7.826 1.438 1.00 90.25 78 ASN A C 1
ATOM 612 O O . ASN A 1 78 ? 0.829 -7.216 1.499 1.00 90.25 78 ASN A O 1
ATOM 616 N N . LEU A 1 79 ? -1.304 -7.500 2.178 1.00 91.38 79 LEU A N 1
ATOM 617 C CA . LEU A 1 79 ? -1.351 -6.393 3.125 1.00 91.38 79 LEU A CA 1
ATOM 618 C C . LEU A 1 79 ? -0.232 -6.494 4.163 1.00 91.38 79 LEU A C 1
ATOM 620 O O . LEU A 1 79 ? 0.419 -5.498 4.454 1.00 91.38 79 LEU A O 1
ATOM 624 N N . GLU A 1 80 ? 0.063 -7.700 4.645 1.00 92.12 80 GLU A N 1
ATOM 625 C CA . GLU A 1 80 ? 1.103 -7.956 5.649 1.00 92.12 80 GLU A CA 1
ATOM 626 C C . GLU A 1 80 ? 2.515 -7.514 5.226 1.00 92.12 80 GLU A C 1
ATOM 628 O O . GLU A 1 80 ? 3.348 -7.201 6.077 1.00 92.12 80 GLU A O 1
ATOM 633 N N . LEU A 1 81 ? 2.792 -7.412 3.918 1.00 89.31 81 LEU A 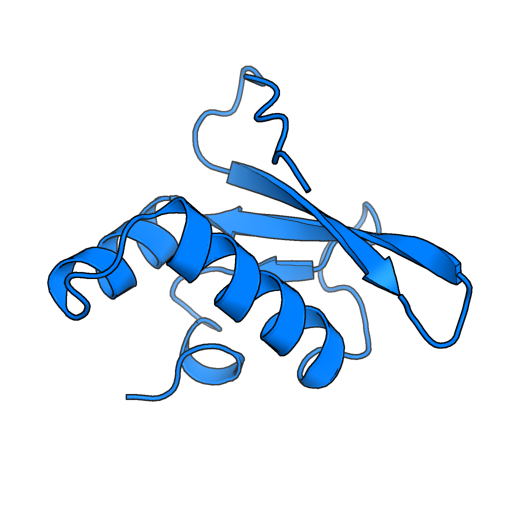N 1
ATOM 634 C CA . LEU A 1 81 ? 4.089 -6.950 3.409 1.00 89.31 81 LEU A CA 1
ATOM 635 C C . LEU A 1 81 ? 4.342 -5.472 3.722 1.00 89.31 81 LEU A C 1
ATOM 637 O O . LEU A 1 81 ? 5.492 -5.037 3.833 1.00 89.31 81 LEU A O 1
ATOM 641 N N . VAL A 1 82 ? 3.267 -4.693 3.833 1.00 91.19 82 VAL A N 1
ATOM 642 C CA . VAL A 1 82 ? 3.295 -3.238 4.029 1.00 91.19 82 VAL A CA 1
ATOM 643 C C . VAL A 1 82 ? 2.662 -2.827 5.358 1.00 91.19 82 VAL A C 1
ATOM 645 O O . VAL A 1 82 ? 2.992 -1.777 5.906 1.00 91.19 82 VAL A O 1
ATOM 648 N N . TRP A 1 83 ? 1.828 -3.679 5.938 1.00 91.00 83 TRP A N 1
ATOM 649 C CA . TRP A 1 83 ? 1.159 -3.482 7.213 1.00 91.00 83 TRP A CA 1
ATOM 650 C C . TRP A 1 83 ? 1.195 -4.775 8.039 1.00 91.00 83 TRP A C 1
ATOM 652 O O . TRP A 1 83 ? 0.199 -5.495 8.116 1.00 91.00 83 TRP A O 1
ATOM 662 N N . PRO A 1 84 ? 2.364 -5.126 8.606 1.00 82.62 84 PRO A N 1
ATOM 663 C CA . PRO A 1 84 ? 2.454 -6.249 9.525 1.00 82.62 84 PRO A CA 1
ATOM 664 C C . PRO A 1 84 ? 1.628 -5.951 10.781 1.00 82.62 84 PRO A C 1
ATOM 666 O O . PRO A 1 84 ? 1.562 -4.795 11.207 1.00 82.62 84 PRO A O 1
ATOM 669 N N . LYS A 1 85 ? 1.019 -7.003 11.334 1.00 71.25 85 LYS A N 1
ATOM 670 C CA . LYS A 1 85 ? 0.312 -6.970 12.620 1.00 71.25 85 LYS A CA 1
ATOM 671 C C . LYS A 1 85 ? 1.218 -6.521 13.765 1.00 71.25 85 LYS A C 1
ATOM 673 O O . LYS A 1 85 ? 2.432 -6.833 13.707 1.00 71.25 85 LYS A O 1
#